Protein AF-A0A323UPZ0-F1 (afdb_monomer_lite)

Structure (mmCIF, N/CA/C/O backbone):
data_AF-A0A323UPZ0-F1
#
_entry.id   AF-A0A323UPZ0-F1
#
loop_
_atom_site.group_PDB
_atom_site.id
_atom_site.type_symbol
_atom_site.label_atom_id
_atom_site.label_alt_id
_atom_site.label_comp_id
_atom_site.label_asym_id
_atom_site.label_entity_id
_atom_site.label_seq_id
_atom_site.pdbx_PDB_ins_code
_atom_site.Cartn_x
_atom_site.Cartn_y
_atom_site.Cartn_z
_atom_site.occupancy
_atom_site.B_iso_or_equiv
_atom_site.auth_seq_id
_atom_site.auth_comp_id
_atom_site.auth_asym_id
_atom_site.auth_atom_id
_atom_site.pdbx_PDB_model_num
ATOM 1 N N . VAL A 1 1 ? -8.119 13.770 -9.543 1.00 89.25 1 VAL A N 1
ATOM 2 C CA . VAL A 1 1 ? -7.058 12.771 -9.272 1.00 89.25 1 VAL A CA 1
ATOM 3 C C . VAL A 1 1 ? -6.467 12.338 -10.601 1.00 89.25 1 VAL A C 1
ATOM 5 O O . VAL A 1 1 ? -7.235 12.180 -11.542 1.00 89.25 1 VAL A O 1
ATOM 8 N N . MET A 1 2 ? -5.145 12.190 -10.685 1.00 92.12 2 MET A N 1
ATOM 9 C CA . MET A 1 2 ? -4.465 11.644 -11.862 1.00 92.12 2 MET A CA 1
ATOM 10 C C . MET A 1 2 ? -4.109 10.181 -11.586 1.00 92.12 2 MET A C 1
ATOM 12 O O . MET A 1 2 ? -3.497 9.901 -10.556 1.00 92.12 2 MET A O 1
ATOM 16 N N . ARG A 1 3 ? -4.543 9.256 -12.443 1.00 94.06 3 ARG A N 1
ATOM 17 C CA . ARG A 1 3 ? -4.300 7.814 -12.300 1.00 94.06 3 ARG A CA 1
ATOM 18 C C . ARG A 1 3 ? -3.407 7.326 -13.430 1.00 94.06 3 ARG A C 1
ATOM 20 O O . ARG A 1 3 ? -3.513 7.812 -14.553 1.00 94.06 3 ARG A O 1
ATOM 27 N N . GLU A 1 4 ? -2.555 6.361 -13.116 1.00 92.19 4 GLU A N 1
ATOM 28 C CA . GLU A 1 4 ? -1.809 5.619 -14.124 1.00 92.19 4 GLU A CA 1
ATOM 29 C C . GLU A 1 4 ? -2.706 4.541 -14.736 1.00 92.19 4 GLU A C 1
ATOM 31 O O . GLU A 1 4 ? -3.415 3.822 -14.025 1.00 92.19 4 GLU A O 1
ATOM 36 N N . ILE A 1 5 ? -2.688 4.477 -16.061 1.00 94.50 5 ILE A N 1
ATOM 37 C CA . ILE A 1 5 ? -3.372 3.484 -16.885 1.00 94.50 5 ILE A CA 1
ATOM 38 C C . ILE A 1 5 ? -2.364 2.923 -17.891 1.00 94.50 5 ILE A C 1
ATOM 40 O O . ILE A 1 5 ? -1.345 3.556 -18.163 1.00 94.50 5 ILE A O 1
ATOM 44 N N . ASP A 1 6 ? -2.660 1.777 -18.501 1.00 93.50 6 ASP A N 1
ATOM 45 C CA . ASP A 1 6 ? -1.734 1.118 -19.438 1.00 93.50 6 ASP A CA 1
ATOM 46 C C . ASP A 1 6 ? -1.286 2.033 -20.595 1.00 93.50 6 ASP A C 1
ATOM 48 O O . ASP A 1 6 ? -0.160 1.940 -21.077 1.00 93.50 6 ASP A O 1
ATOM 52 N N . GLY A 1 7 ? -2.163 2.947 -21.029 1.00 94.50 7 GLY A N 1
ATOM 53 C CA . GLY A 1 7 ? -1.897 3.911 -22.100 1.00 94.50 7 GLY A CA 1
ATOM 54 C C . GLY A 1 7 ? -1.288 5.248 -21.656 1.00 94.50 7 GLY A C 1
ATOM 55 O O . GLY A 1 7 ? -1.148 6.136 -22.495 1.00 94.50 7 GLY A O 1
ATOM 56 N N . GLY A 1 8 ? -0.969 5.435 -20.369 1.00 93.88 8 GLY A N 1
ATOM 57 C CA . GLY A 1 8 ? -0.417 6.686 -19.839 1.00 93.88 8 GLY A CA 1
ATOM 58 C C . GLY A 1 8 ? -1.141 7.207 -18.594 1.00 93.88 8 GLY A C 1
ATOM 59 O O . GLY A 1 8 ? -1.232 6.519 -17.581 1.00 93.88 8 GLY A O 1
ATOM 60 N N . LEU A 1 9 ? -1.609 8.459 -18.642 1.00 95.44 9 LEU A N 1
ATOM 61 C CA . LEU A 1 9 ? -2.194 9.159 -17.492 1.00 95.44 9 LEU A CA 1
ATOM 62 C C . LEU A 1 9 ? -3.625 9.611 -17.780 1.00 95.44 9 LEU A C 1
ATOM 64 O O . LEU A 1 9 ? -3.907 10.194 -18.826 1.00 95.44 9 LEU A O 1
ATOM 68 N N . GLU A 1 10 ? -4.510 9.403 -16.810 1.00 94.56 10 GLU A N 1
ATOM 69 C CA . GLU A 1 10 ? -5.909 9.826 -16.868 1.00 94.56 10 GLU A CA 1
ATOM 70 C C . GLU A 1 10 ? -6.217 10.803 -15.729 1.00 94.56 10 GLU A C 1
ATOM 72 O O . GLU A 1 10 ? -5.902 10.535 -14.569 1.00 94.56 10 GLU A O 1
ATOM 77 N N . THR A 1 11 ? -6.861 11.932 -16.038 1.00 96.56 11 THR A N 1
ATOM 78 C CA . THR A 1 11 ? -7.299 12.909 -15.029 1.00 96.56 11 THR A CA 1
ATOM 79 C C . THR A 1 11 ? -8.808 12.844 -14.835 1.00 96.56 11 THR A C 1
ATOM 81 O O . THR A 1 11 ? -9.570 13.060 -15.771 1.00 96.56 11 THR A O 1
ATOM 84 N N . LEU A 1 12 ? -9.234 12.608 -13.593 1.00 9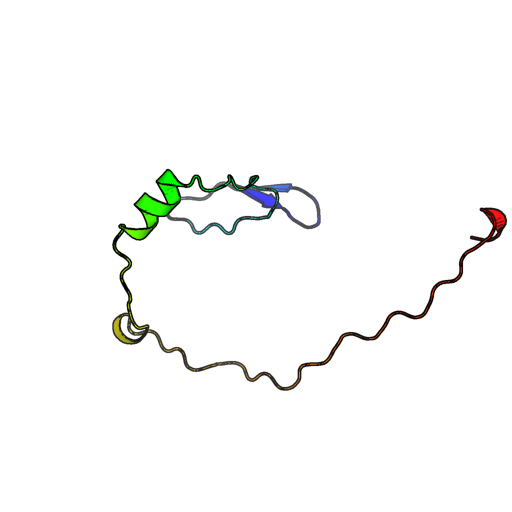4.88 12 LEU A N 1
ATOM 85 C CA . LEU A 1 12 ? -10.641 12.502 -13.204 1.00 94.88 12 LEU A CA 1
ATOM 86 C C . LEU A 1 12 ? -11.011 13.550 -12.150 1.00 94.88 12 LEU A C 1
ATOM 88 O O . LEU A 1 12 ? -10.245 13.798 -11.210 1.00 94.88 12 LEU A O 1
ATOM 92 N N . SER A 1 13 ? -12.213 14.113 -12.265 1.00 96.25 13 SER A N 1
ATOM 93 C CA . SER A 1 13 ? -12.854 14.893 -11.202 1.00 96.25 13 SER A CA 1
ATOM 94 C C . SER A 1 13 ? -13.856 14.008 -10.466 1.00 96.25 13 SER A C 1
ATOM 96 O O . SER A 1 13 ? -14.629 13.295 -11.100 1.00 96.25 13 SER A O 1
ATOM 98 N N . ILE A 1 14 ? -13.829 14.030 -9.136 1.00 95.88 14 ILE A N 1
ATOM 99 C CA . ILE A 1 14 ? -14.676 13.190 -8.283 1.00 95.88 14 ILE A CA 1
ATOM 100 C C . ILE A 1 14 ? -15.238 14.026 -7.136 1.00 95.88 14 ILE A C 1
ATOM 102 O O . ILE A 1 14 ? -14.550 14.898 -6.603 1.00 95.88 14 ILE A O 1
ATOM 106 N N . GLN A 1 15 ? -16.493 13.768 -6.771 1.00 96.81 15 GLN A N 1
ATOM 107 C CA . GLN A 1 15 ? -17.146 14.414 -5.634 1.00 96.81 15 GLN A CA 1
ATOM 108 C C . GLN A 1 15 ? -16.728 13.735 -4.325 1.00 96.81 15 GLN A C 1
ATOM 110 O O . GLN A 1 15 ? -16.502 12.528 -4.288 1.00 96.81 15 GLN A O 1
ATOM 115 N N . LEU A 1 16 ? -16.615 14.518 -3.252 1.00 96.69 16 LEU A N 1
ATOM 116 C CA . LEU A 1 16 ? -16.322 14.006 -1.914 1.00 96.69 16 LEU A CA 1
ATOM 117 C C . LEU A 1 16 ? -17.621 13.573 -1.205 1.00 96.69 16 LEU A C 1
ATOM 119 O O . LEU A 1 16 ? -18.645 14.230 -1.404 1.00 96.69 16 LEU A O 1
ATOM 123 N N . PRO A 1 17 ? -17.590 12.534 -0.344 1.00 96.00 17 PRO A N 1
ATOM 124 C CA . PRO A 1 17 ? -16.424 11.741 0.064 1.00 96.00 17 PRO A CA 1
ATOM 125 C C . PRO A 1 17 ? -15.997 10.715 -0.999 1.00 96.00 17 PRO A C 1
ATOM 127 O O . PRO A 1 17 ? -16.832 10.107 -1.659 1.00 96.00 17 PRO A O 1
ATOM 130 N N . ALA A 1 18 ? -14.686 10.497 -1.136 1.00 96.00 18 ALA A N 1
ATOM 131 C CA . ALA A 1 18 ? -14.121 9.575 -2.119 1.00 96.00 18 ALA A CA 1
ATOM 132 C C . ALA A 1 18 ? -13.061 8.652 -1.506 1.00 96.00 18 ALA A C 1
ATOM 134 O O . ALA A 1 18 ? -12.399 9.005 -0.530 1.00 96.00 18 ALA A O 1
ATOM 135 N N . VAL A 1 19 ? -12.876 7.484 -2.125 1.00 96.31 19 VA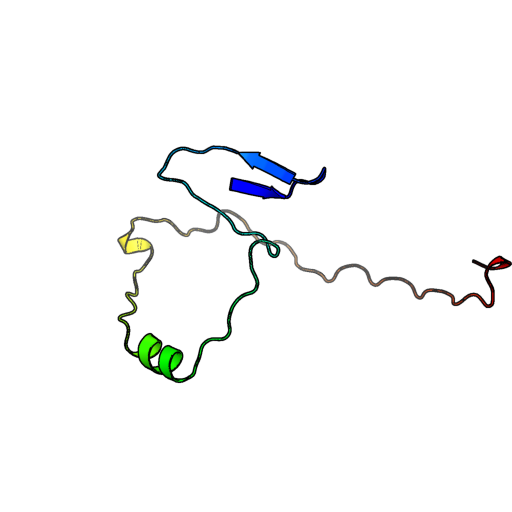L A N 1
ATOM 136 C CA . VAL A 1 19 ? -11.829 6.512 -1.785 1.00 96.31 19 VAL A CA 1
ATOM 137 C C . VAL A 1 19 ? -10.724 6.587 -2.834 1.00 96.31 19 VAL A C 1
ATOM 139 O O . VAL A 1 19 ? -11.003 6.617 -4.031 1.00 96.31 19 VAL A O 1
ATOM 142 N N . VAL A 1 20 ? -9.468 6.614 -2.386 1.00 95.44 20 VAL A N 1
ATOM 143 C CA . VAL A 1 20 ? -8.292 6.728 -3.257 1.00 95.44 20 VAL A CA 1
ATOM 144 C C . VAL A 1 20 ? -7.275 5.655 -2.885 1.00 95.44 20 VAL A C 1
ATOM 146 O O . VAL A 1 20 ? -6.884 5.541 -1.727 1.00 95.44 20 VAL A O 1
ATOM 149 N N . THR A 1 21 ? -6.822 4.892 -3.877 1.00 95.81 21 THR A N 1
ATOM 150 C CA . THR A 1 21 ? -5.639 4.028 -3.785 1.00 95.81 21 THR A CA 1
ATOM 151 C C . THR A 1 21 ? -4.441 4.759 -4.384 1.00 95.81 21 THR A C 1
ATOM 153 O O . THR A 1 21 ? -4.578 5.419 -5.414 1.00 95.81 21 THR A O 1
ATOM 156 N N . THR A 1 22 ? -3.272 4.650 -3.761 1.00 94.56 22 THR A N 1
ATOM 157 C CA . THR A 1 22 ? -2.068 5.392 -4.161 1.00 94.56 22 THR A CA 1
ATOM 158 C C . THR A 1 22 ? -1.095 4.499 -4.924 1.00 94.56 22 THR 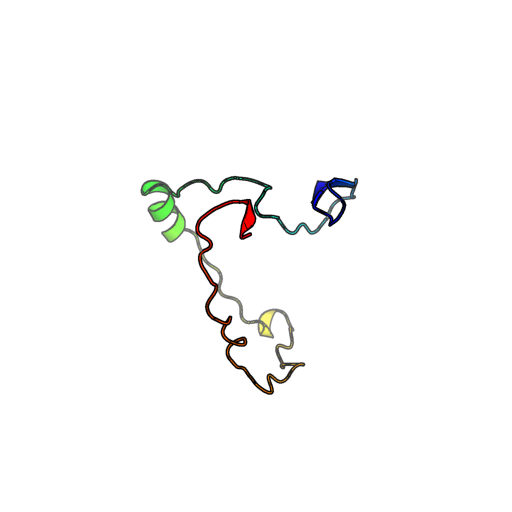A C 1
ATOM 160 O O . THR A 1 22 ? -0.729 3.438 -4.424 1.00 94.56 22 THR A O 1
ATOM 163 N N . ASP A 1 23 ? -0.663 4.945 -6.103 1.00 95.44 23 ASP A N 1
ATOM 164 C CA . ASP A 1 23 ? 0.435 4.323 -6.852 1.00 95.44 23 ASP A CA 1
ATOM 165 C C . ASP A 1 23 ? 1.816 4.761 -6.311 1.00 95.44 23 ASP A C 1
ATOM 167 O O . ASP A 1 23 ? 1.928 5.785 -5.630 1.00 95.44 23 ASP A O 1
ATOM 171 N N . LEU A 1 24 ? 2.870 4.000 -6.629 1.00 93.44 24 LEU A N 1
ATOM 172 C CA . LEU A 1 24 ? 4.261 4.272 -6.243 1.00 93.44 24 LEU A CA 1
ATOM 173 C C . LEU A 1 24 ? 4.781 5.632 -6.726 1.00 93.44 24 LEU A C 1
ATOM 175 O O . LEU A 1 24 ? 5.634 6.223 -6.067 1.00 93.44 24 LEU A O 1
ATOM 179 N N . ARG A 1 25 ? 4.284 6.146 -7.855 1.00 91.88 25 ARG A N 1
ATOM 180 C CA . ARG A 1 25 ? 4.725 7.430 -8.425 1.00 91.88 25 ARG A CA 1
ATOM 181 C C . ARG A 1 25 ? 4.074 8.646 -7.773 1.00 91.88 25 ARG A C 1
ATOM 183 O O . ARG A 1 25 ? 4.395 9.772 -8.143 1.00 91.88 25 ARG A O 1
ATOM 190 N N . LEU A 1 26 ? 3.156 8.445 -6.825 1.00 94.69 26 LEU A N 1
ATOM 191 C CA . LEU A 1 26 ? 2.449 9.549 -6.180 1.00 94.69 26 LEU A CA 1
ATOM 192 C C . LEU A 1 26 ? 3.388 10.435 -5.353 1.00 94.69 26 LEU A C 1
ATOM 194 O O . LEU A 1 26 ? 3.234 11.657 -5.351 1.00 94.69 26 LEU A O 1
ATOM 198 N N . ASN A 1 27 ? 4.320 9.831 -4.616 1.00 94.12 27 ASN A N 1
ATOM 199 C CA . ASN A 1 27 ? 5.227 10.543 -3.724 1.00 94.12 27 ASN A CA 1
ATOM 200 C C . ASN A 1 27 ? 6.420 9.673 -3.304 1.00 94.12 27 ASN A C 1
ATOM 202 O O . ASN A 1 27 ? 6.343 8.450 -3.299 1.00 94.12 27 ASN A O 1
ATOM 206 N N . GLU A 1 28 ? 7.485 10.313 -2.824 1.00 94.94 28 GLU A N 1
ATOM 207 C CA . GLU A 1 28 ? 8.572 9.642 -2.108 1.00 94.94 28 GLU A CA 1
ATOM 208 C C . GLU A 1 28 ? 8.280 9.655 -0.594 1.00 94.94 28 GLU A C 1
ATOM 210 O O . GLU A 1 28 ? 8.137 10.732 0.002 1.00 94.94 28 GLU A O 1
ATOM 215 N N . PRO A 1 29 ? 8.134 8.492 0.072 1.00 96.38 29 PRO A N 1
ATOM 216 C CA . PRO A 1 29 ? 7.866 8.455 1.505 1.00 96.38 29 PRO A CA 1
ATOM 217 C C . PRO A 1 29 ? 9.023 9.044 2.321 1.00 96.38 29 PRO A C 1
ATOM 219 O O . PRO A 1 29 ? 10.169 8.616 2.217 1.00 96.38 29 PRO A O 1
ATOM 222 N N . ARG A 1 30 ? 8.719 10.008 3.197 1.00 96.06 30 ARG A N 1
ATOM 223 C CA . ARG A 1 30 ? 9.719 10.592 4.105 1.00 96.06 30 ARG A CA 1
ATOM 224 C C . ARG A 1 30 ? 10.135 9.612 5.205 1.00 96.06 30 ARG A C 1
ATOM 226 O O . ARG A 1 30 ? 9.306 8.872 5.735 1.00 96.06 30 ARG A O 1
ATOM 233 N N . TYR A 1 31 ? 11.381 9.719 5.664 1.00 96.50 31 TYR A N 1
ATOM 234 C CA . TYR A 1 31 ? 11.841 9.007 6.857 1.00 96.50 31 TYR A CA 1
ATOM 235 C C . TYR A 1 31 ? 11.181 9.541 8.138 1.00 96.50 31 TYR A C 1
ATOM 237 O O . TYR A 1 31 ? 11.021 10.750 8.345 1.00 96.50 31 TYR A O 1
ATOM 245 N N . ALA A 1 32 ? 10.814 8.626 9.036 1.00 95.94 32 ALA A N 1
ATOM 246 C CA . ALA A 1 32 ? 10.324 8.974 10.362 1.00 95.94 32 ALA A CA 1
ATOM 247 C C . ALA A 1 32 ? 11.502 9.340 11.279 1.00 95.94 32 ALA A C 1
ATOM 249 O O . ALA A 1 32 ? 12.408 8.544 11.500 1.00 95.94 32 ALA A O 1
ATOM 250 N N . THR A 1 33 ? 11.485 10.550 11.840 1.00 96.50 33 THR A N 1
ATOM 251 C CA . THR A 1 33 ? 12.526 11.002 12.773 1.00 96.50 33 THR A CA 1
ATOM 252 C C . THR A 1 33 ? 12.364 10.353 14.151 1.00 96.50 33 THR A C 1
ATOM 254 O O . THR A 1 33 ? 11.240 10.086 14.586 1.00 96.50 33 THR A O 1
ATOM 257 N N . LEU A 1 34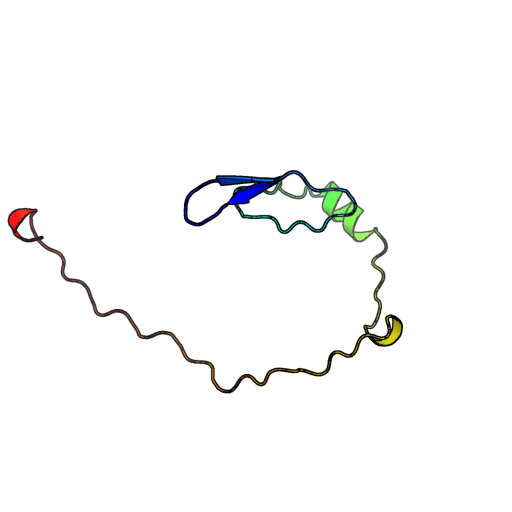 ? 13.466 10.168 14.889 1.00 95.50 34 LEU A N 1
ATOM 258 C CA . LEU A 1 34 ? 13.449 9.590 16.242 1.00 95.50 34 LEU A CA 1
ATOM 259 C C . LEU A 1 34 ? 12.441 10.279 17.193 1.00 95.50 34 LEU A C 1
ATOM 261 O O . LEU A 1 34 ? 11.668 9.570 17.843 1.00 95.50 34 LEU A O 1
ATOM 265 N N . PRO A 1 35 ? 12.330 11.627 17.239 1.00 96.31 35 PRO A N 1
ATOM 266 C CA . PRO A 1 35 ? 11.310 12.287 18.056 1.00 96.31 35 PRO A CA 1
ATOM 267 C C . PRO A 1 35 ? 9.875 11.926 17.648 1.00 96.31 35 PRO A C 1
ATOM 269 O O . PRO A 1 35 ? 9.005 11.779 18.508 1.00 96.31 35 PRO A O 1
ATOM 272 N N . ASN A 1 36 ? 9.612 11.765 16.347 1.00 96.62 36 ASN A N 1
ATOM 273 C CA . ASN A 1 36 ? 8.290 11.393 15.843 1.00 96.62 36 ASN A CA 1
ATOM 274 C C . ASN A 1 36 ? 7.947 9.938 16.168 1.00 96.62 36 ASN A C 1
ATOM 276 O O . ASN A 1 36 ? 6.798 9.665 16.509 1.00 96.62 36 ASN A O 1
ATOM 280 N N . ILE A 1 37 ? 8.928 9.035 16.142 1.00 96.06 37 ILE A N 1
ATOM 281 C CA . ILE A 1 37 ? 8.756 7.639 16.566 1.00 96.06 37 ILE A CA 1
ATOM 282 C C . ILE A 1 37 ? 8.367 7.585 18.052 1.00 96.06 37 ILE A C 1
ATOM 284 O O . ILE A 1 37 ? 7.379 6.943 18.415 1.00 96.06 37 ILE A O 1
ATOM 288 N N . MET A 1 38 ? 9.066 8.338 18.908 1.00 96.19 38 MET A N 1
ATOM 289 C CA . MET A 1 38 ? 8.757 8.402 20.343 1.00 96.19 38 MET A CA 1
ATOM 290 C C . MET A 1 38 ? 7.370 8.996 20.629 1.00 96.19 38 MET A C 1
ATOM 292 O O . MET A 1 38 ? 6.672 8.522 21.526 1.00 96.19 38 MET A O 1
ATOM 296 N N . LYS A 1 39 ? 6.943 10.013 19.866 1.00 94.69 39 LYS A N 1
ATOM 297 C CA . LYS A 1 39 ? 5.583 10.576 19.955 1.00 94.69 39 LYS A CA 1
ATOM 298 C C . LYS A 1 39 ? 4.522 9.596 19.456 1.00 94.69 39 LYS A C 1
ATOM 300 O O . LYS A 1 39 ? 3.477 9.483 20.086 1.00 94.69 39 LYS A O 1
ATOM 305 N N . ALA A 1 40 ? 4.778 8.890 18.353 1.00 95.19 40 ALA A N 1
ATOM 306 C CA . ALA A 1 40 ? 3.845 7.923 17.778 1.00 95.19 40 ALA A CA 1
ATOM 307 C C . ALA A 1 40 ? 3.547 6.774 18.748 1.00 95.19 40 ALA A C 1
ATOM 309 O O . ALA A 1 40 ? 2.386 6.419 18.905 1.00 95.19 40 ALA A O 1
ATOM 310 N N . LYS A 1 41 ? 4.558 6.282 19.478 1.00 92.75 41 LYS A N 1
ATOM 311 C CA . LYS A 1 41 ? 4.382 5.243 20.508 1.00 92.75 41 LYS A CA 1
ATOM 312 C C . LYS A 1 41 ? 3.414 5.645 21.634 1.00 92.75 41 LYS A C 1
ATOM 314 O O . LYS A 1 41 ? 2.825 4.777 22.262 1.00 92.75 41 LYS A O 1
ATOM 319 N N . LYS A 1 42 ? 3.269 6.944 21.914 1.00 94.56 42 LYS A N 1
ATOM 320 C CA . LYS A 1 42 ? 2.359 7.461 22.951 1.00 94.56 42 LYS A CA 1
ATOM 321 C C . LYS A 1 42 ? 0.934 7.700 22.446 1.00 94.56 42 LYS A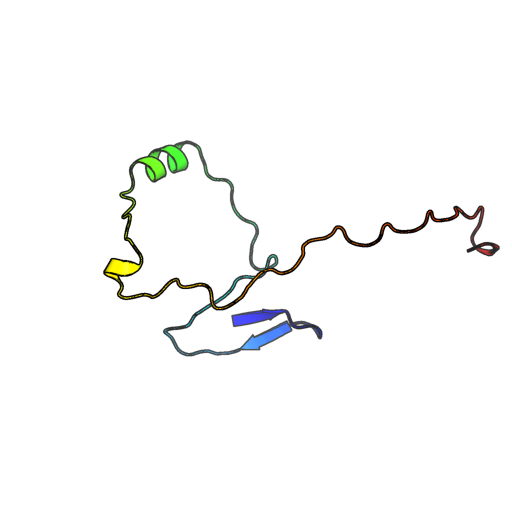 C 1
ATOM 323 O O . LYS A 1 42 ? 0.069 8.013 23.258 1.00 94.56 42 LYS A O 1
ATOM 328 N N . LYS A 1 43 ? 0.690 7.634 21.133 1.00 94.69 43 LYS A N 1
ATOM 329 C CA . LYS A 1 43 ? -0.658 7.820 20.588 1.00 94.69 43 LYS A CA 1
ATOM 330 C C . LYS A 1 43 ? -1.519 6.605 20.950 1.00 94.69 43 LYS A C 1
ATOM 332 O O . LYS A 1 43 ? -1.009 5.487 20.861 1.00 94.69 43 LYS A O 1
ATOM 337 N N . PRO A 1 44 ? -2.786 6.806 21.346 1.00 94.56 44 PRO A N 1
ATOM 338 C CA . PRO A 1 44 ? -3.695 5.691 21.570 1.00 94.56 44 PRO A CA 1
ATOM 339 C C . PRO A 1 44 ? -3.861 4.895 20.272 1.00 94.56 44 PRO A C 1
ATOM 341 O O . PRO A 1 44 ? -3.945 5.475 19.186 1.00 94.56 44 PRO A O 1
ATOM 344 N N . LEU A 1 45 ? -3.857 3.569 20.399 1.00 94.75 45 LEU A N 1
ATOM 345 C CA . LEU A 1 45 ? -4.100 2.631 19.311 1.00 94.75 45 LEU A CA 1
ATOM 346 C C . LEU A 1 45 ? -5.287 1.758 19.708 1.00 94.75 45 LEU A C 1
ATOM 348 O O . LEU A 1 45 ? -5.140 0.813 20.485 1.00 94.75 45 LEU A O 1
ATOM 352 N N . ASP A 1 46 ? -6.456 2.100 19.184 1.00 94.31 46 ASP A N 1
ATOM 353 C CA . ASP A 1 46 ? -7.677 1.361 19.467 1.00 94.31 46 ASP A CA 1
ATOM 354 C C . ASP A 1 46 ? -7.638 0.013 18.744 1.00 94.31 46 ASP A C 1
ATOM 356 O O . ASP A 1 46 ? -7.355 -0.072 17.548 1.00 94.31 46 ASP A O 1
ATOM 360 N N . THR A 1 47 ? -7.894 -1.060 19.487 1.00 94.12 47 THR A N 1
ATOM 361 C CA . THR A 1 47 ? -7.965 -2.418 18.943 1.00 94.12 47 THR A CA 1
ATOM 362 C C . THR A 1 47 ? -9.416 -2.865 18.973 1.00 94.12 47 THR A C 1
ATOM 364 O O . THR A 1 47 ? -9.983 -3.030 20.047 1.00 94.12 47 THR A O 1
ATOM 367 N N . VAL A 1 48 ? -9.998 -3.063 17.794 1.00 94.38 48 VAL A N 1
ATOM 368 C CA . VAL A 1 48 ? -11.413 -3.408 17.608 1.00 94.38 48 VAL A CA 1
ATOM 369 C C . VAL A 1 48 ? -11.489 -4.767 16.922 1.00 94.38 48 VAL A C 1
ATOM 371 O O . VAL A 1 48 ? -10.760 -5.014 15.954 1.00 94.38 48 VAL A O 1
ATOM 374 N N . LYS A 1 49 ? -12.348 -5.672 17.400 1.00 94.50 49 LYS A N 1
ATOM 375 C CA . LYS A 1 49 ? -12.588 -6.949 16.709 1.00 94.50 49 LYS A CA 1
ATOM 376 C C . LYS A 1 49 ? -13.588 -6.760 15.562 1.00 94.50 49 LYS A C 1
ATOM 378 O O . LYS A 1 49 ? -14.558 -6.028 15.735 1.00 94.50 49 LYS A O 1
ATOM 383 N N . PRO A 1 50 ? -13.464 -7.493 14.437 1.00 93.44 50 PRO A N 1
ATOM 384 C CA . PRO A 1 50 ? -14.453 -7.439 13.352 1.00 93.44 50 PRO A CA 1
ATOM 385 C C . PRO A 1 50 ? -15.904 -7.682 13.807 1.00 93.44 50 PRO A C 1
ATOM 387 O O . PRO A 1 50 ? -16.828 -7.072 13.275 1.00 93.44 50 PRO A O 1
ATOM 390 N N . ALA A 1 51 ? -16.101 -8.514 14.839 1.00 93.31 51 ALA A N 1
ATOM 391 C CA . ALA A 1 51 ? -17.409 -8.792 15.433 1.00 93.31 51 ALA A CA 1
ATOM 392 C C . ALA A 1 51 ? -18.086 -7.549 16.041 1.00 93.31 51 ALA A C 1
ATOM 394 O O . ALA A 1 51 ? -19.307 -7.443 15.989 1.00 93.31 51 ALA A O 1
ATOM 395 N N . GLU A 1 52 ? -17.314 -6.592 16.566 1.00 94.19 52 GLU A N 1
ATOM 396 C CA . GLU A 1 52 ? -17.835 -5.324 17.107 1.00 94.19 52 GLU A CA 1
ATOM 397 C C . GLU A 1 52 ? -18.385 -4.414 15.997 1.00 94.19 52 GLU A C 1
ATOM 399 O O . GLU A 1 52 ? -19.219 -3.552 16.257 1.00 94.19 52 GLU A O 1
ATOM 404 N N . LEU A 1 53 ? -17.958 -4.642 14.750 1.00 94.94 53 LEU A N 1
ATOM 405 C CA . LEU A 1 53 ? -18.433 -3.947 13.552 1.00 94.94 53 LEU A CA 1
ATOM 406 C C . LEU A 1 53 ? -19.489 -4.752 12.775 1.00 94.94 53 LEU A C 1
ATOM 408 O O . LEU A 1 53 ? -19.929 -4.314 11.715 1.00 94.94 53 LEU A O 1
ATOM 412 N N . GLY A 1 54 ? -19.877 -5.937 13.263 1.00 93.75 54 GLY A N 1
ATOM 413 C CA . GLY A 1 54 ? -20.836 -6.815 12.585 1.00 93.75 54 GLY A CA 1
ATOM 414 C C . GLY A 1 54 ? -20.328 -7.404 11.262 1.00 93.75 54 GLY A C 1
ATOM 415 O O . GLY A 1 54 ? -21.135 -7.725 10.392 1.00 93.75 54 GLY A O 1
ATOM 416 N N . VAL A 1 55 ? -19.008 -7.528 11.083 1.00 94.94 55 VAL A N 1
ATOM 417 C CA . VAL A 1 55 ? -18.400 -8.021 9.836 1.00 94.94 55 VAL A CA 1
ATOM 418 C C . VAL A 1 55 ? -18.095 -9.516 9.930 1.00 94.94 55 VAL A C 1
ATOM 420 O O . VAL A 1 55 ? -17.345 -9.950 10.805 1.00 94.94 55 VAL A O 1
ATOM 423 N N . ASP A 1 56 ? -18.631 -10.294 8.986 1.00 93.88 56 ASP A N 1
ATOM 424 C CA . ASP A 1 56 ? -18.274 -11.702 8.792 1.00 93.88 56 ASP A CA 1
ATOM 425 C C . ASP A 1 56 ? -16.944 -11.827 8.034 1.00 93.88 56 ASP A C 1
ATOM 427 O O . ASP A 1 56 ? -16.778 -11.299 6.932 1.00 93.88 56 ASP A O 1
ATOM 431 N N . VAL A 1 57 ? -15.997 -12.541 8.641 1.00 94.06 57 VAL A N 1
ATOM 432 C CA . VAL A 1 57 ? -14.651 -12.788 8.104 1.00 94.06 57 VAL A CA 1
ATOM 433 C C . VAL A 1 57 ? -14.481 -14.216 7.578 1.00 94.06 57 VAL A C 1
ATOM 435 O O . VAL A 1 57 ? -13.352 -14.643 7.323 1.00 94.06 57 VAL A O 1
ATOM 438 N N . ALA A 1 58 ? -15.575 -14.967 7.408 1.00 95.19 58 ALA A N 1
ATOM 439 C CA . ALA A 1 58 ? -15.547 -16.293 6.805 1.00 95.19 58 ALA A CA 1
ATOM 440 C C . ALA A 1 58 ? -14.886 -16.252 5.407 1.00 95.19 58 ALA A C 1
ATOM 442 O O . ALA A 1 58 ? -15.323 -15.494 4.530 1.00 95.19 58 ALA A O 1
ATOM 443 N N . PRO A 1 59 ? -13.834 -17.060 5.159 1.00 93.75 59 PRO A N 1
ATOM 444 C CA . PRO A 1 59 ? -13.184 -17.110 3.858 1.00 93.75 59 PRO A CA 1
ATOM 445 C C . PRO A 1 59 ? -14.165 -17.547 2.771 1.00 93.75 59 PRO A C 1
ATOM 447 O O . PRO A 1 59 ? -14.775 -18.610 2.855 1.00 93.75 59 PRO A O 1
ATOM 450 N N . ARG A 1 60 ? -14.275 -16.747 1.710 1.00 96.31 60 ARG A N 1
ATOM 451 C CA . ARG A 1 60 ? -15.055 -17.105 0.510 1.00 96.31 60 ARG A CA 1
ATOM 452 C C . ARG A 1 60 ? -14.232 -17.839 -0.548 1.00 96.31 60 ARG A C 1
ATOM 454 O O . ARG A 1 60 ? -14.781 -18.285 -1.548 1.00 96.31 60 ARG A O 1
ATOM 461 N N . LEU A 1 61 ? -12.918 -17.926 -0.350 1.00 96.44 61 LEU A N 1
ATOM 462 C CA . LEU A 1 61 ? -11.956 -18.500 -1.285 1.00 96.44 61 LEU A CA 1
ATOM 463 C C . LEU A 1 61 ? -11.097 -19.538 -0.561 1.00 96.44 61 LEU A C 1
ATOM 465 O O . LEU A 1 61 ? -10.685 -19.319 0.577 1.00 96.44 61 LEU A O 1
ATOM 469 N N . SER A 1 62 ? -10.797 -20.642 -1.245 1.00 95.81 62 SER A N 1
ATOM 470 C CA . SER A 1 62 ? -9.887 -21.687 -0.770 1.00 95.81 62 SER A CA 1
ATOM 471 C C . SER A 1 62 ? -8.609 -21.709 -1.608 1.00 95.81 62 SER A C 1
ATOM 473 O O . SER A 1 62 ? -8.665 -21.921 -2.822 1.00 95.81 62 SER A O 1
ATOM 475 N N . THR A 1 63 ? -7.450 -21.542 -0.974 1.00 95.75 63 THR A N 1
ATOM 476 C CA . THR A 1 63 ? -6.148 -21.690 -1.641 1.00 95.75 63 THR A CA 1
ATOM 477 C C . THR A 1 63 ? -5.865 -23.168 -1.897 1.00 95.75 63 THR A C 1
ATOM 479 O O . THR A 1 63 ? -5.609 -23.919 -0.962 1.00 95.75 63 THR A O 1
ATOM 482 N N . LEU A 1 64 ? -5.906 -23.594 -3.162 1.00 97.25 64 LEU A N 1
ATOM 483 C CA . LEU A 1 64 ? -5.739 -25.008 -3.527 1.00 97.25 64 LEU A CA 1
ATOM 484 C C . LEU A 1 64 ? -4.271 -25.442 -3.600 1.00 97.25 64 LEU A C 1
ATOM 486 O O . LEU A 1 64 ? -3.926 -26.556 -3.215 1.00 97.25 64 LEU A O 1
ATOM 490 N N . LYS A 1 65 ? -3.402 -24.582 -4.138 1.00 94.62 65 LYS A N 1
ATOM 491 C CA . LYS A 1 65 ? -1.988 -24.890 -4.361 1.00 94.62 65 LYS A CA 1
ATOM 492 C C . LYS A 1 65 ? -1.174 -23.607 -4.450 1.00 94.62 65 LYS A C 1
ATOM 494 O O . LYS A 1 65 ? -1.621 -22.628 -5.039 1.00 94.62 65 LYS A O 1
ATOM 499 N N . VAL A 1 66 ? 0.045 -23.655 -3.927 1.00 96.06 66 VAL A N 1
ATOM 500 C CA . VAL A 1 66 ? 1.084 -22.640 -4.124 1.00 96.06 66 VAL A CA 1
ATOM 501 C C . VAL A 1 66 ? 2.318 -23.369 -4.641 1.00 96.06 66 VAL A C 1
ATOM 503 O O . VAL A 1 66 ? 2.683 -24.418 -4.113 1.00 96.06 66 VAL A O 1
ATOM 506 N N . ALA A 1 67 ? 2.922 -22.861 -5.706 1.00 96.12 67 ALA A N 1
ATOM 507 C CA . ALA A 1 67 ? 4.134 -23.419 -6.290 1.00 96.12 67 ALA A CA 1
ATOM 508 C C . ALA A 1 67 ? 5.026 -22.280 -6.782 1.00 96.12 67 ALA A C 1
ATOM 510 O O . ALA A 1 67 ? 4.532 -21.204 -7.120 1.00 96.12 67 ALA A O 1
ATOM 511 N N . GLU A 1 68 ? 6.332 -22.525 -6.824 1.00 94.56 68 GLU A N 1
ATOM 512 C CA . GLU A 1 68 ? 7.273 -21.584 -7.423 1.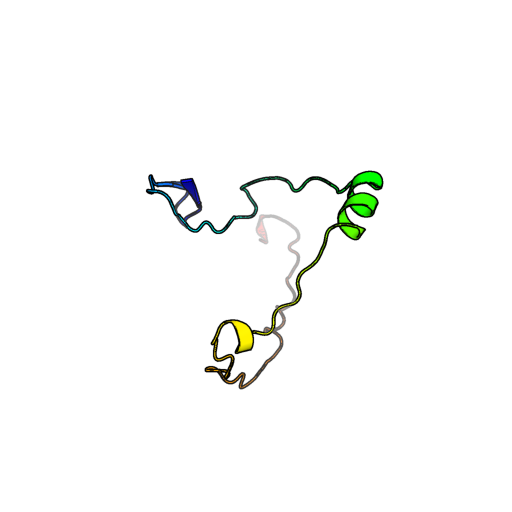00 94.56 68 GLU A CA 1
ATOM 513 C C . GLU A 1 68 ? 7.003 -21.433 -8.931 1.00 94.56 68 GLU A C 1
ATOM 515 O O . GLU A 1 68 ? 6.606 -22.405 -9.587 1.00 94.56 68 GLU A O 1
ATOM 520 N N . PRO A 1 69 ? 7.220 -20.235 -9.508 1.00 93.62 69 PRO A N 1
ATOM 521 C CA . PRO A 1 69 ? 7.158 -20.061 -10.951 1.00 93.62 69 PRO A CA 1
ATOM 522 C C . PRO A 1 69 ? 8.239 -20.908 -11.647 1.00 93.62 69 PRO A C 1
ATOM 524 O O . PRO A 1 69 ? 9.265 -21.239 -11.042 1.00 93.62 69 PRO A O 1
ATOM 527 N N . PRO A 1 70 ? 8.051 -21.256 -12.930 1.00 93.94 70 PRO A N 1
ATOM 528 C CA . PRO A 1 70 ? 9.040 -22.025 -13.674 1.00 93.94 70 PRO A CA 1
ATOM 529 C C . PRO A 1 70 ? 10.385 -21.289 -13.721 1.00 93.94 70 PRO A C 1
ATOM 531 O O . PRO A 1 70 ? 10.450 -20.090 -14.001 1.00 93.94 70 PRO A O 1
ATOM 534 N N . LYS A 1 71 ? 11.478 -22.017 -13.466 1.00 94.19 71 LYS A N 1
ATOM 535 C CA . LYS A 1 71 ? 12.834 -21.463 -13.560 1.00 94.19 71 LYS A CA 1
ATOM 536 C C . LYS A 1 71 ? 13.137 -21.089 -15.013 1.00 94.19 71 LYS A C 1
ATOM 538 O O . LYS A 1 71 ? 12.927 -21.892 -15.920 1.00 94.19 71 LYS A O 1
ATOM 543 N N . ARG A 1 72 ? 13.663 -19.880 -15.232 1.00 93.19 72 ARG A N 1
ATOM 544 C CA . ARG A 1 72 ? 14.136 -19.430 -16.551 1.00 93.19 72 ARG A CA 1
ATOM 545 C C . ARG A 1 72 ? 15.320 -20.298 -17.000 1.00 93.19 72 ARG A C 1
ATOM 547 O O . ARG A 1 72 ? 16.204 -20.584 -16.193 1.00 93.19 72 ARG A O 1
ATOM 554 N N . SER A 1 73 ? 15.360 -20.690 -18.274 1.00 92.06 73 SER A N 1
ATOM 555 C CA . SER A 1 73 ? 16.527 -21.360 -18.861 1.00 92.06 73 SER A CA 1
ATOM 556 C C . SER A 1 73 ? 17.744 -20.430 -18.875 1.00 92.06 73 SER A C 1
ATOM 558 O O . SER A 1 73 ? 17.607 -19.205 -18.950 1.00 92.06 73 SER A O 1
ATOM 560 N N . ALA A 1 74 ? 18.947 -21.000 -18.810 1.00 91.88 74 ALA A N 1
ATOM 561 C CA . ALA A 1 74 ? 20.169 -20.211 -18.907 1.00 91.88 74 ALA A CA 1
ATOM 562 C C . ALA A 1 74 ? 20.237 -19.498 -20.271 1.00 91.88 74 ALA A C 1
ATOM 564 O O . ALA A 1 74 ? 19.919 -20.089 -21.303 1.00 91.88 74 ALA A O 1
ATOM 565 N N . GLY A 1 75 ? 20.624 -18.221 -20.266 1.00 90.31 75 GLY A N 1
ATOM 566 C CA . GLY A 1 75 ? 20.890 -17.468 -21.492 1.00 90.31 75 GLY A CA 1
ATOM 567 C C . GLY A 1 75 ? 22.278 -17.772 -22.059 1.00 90.31 75 GLY A C 1
ATOM 568 O O . GLY A 1 75 ? 23.148 -18.274 -21.347 1.00 90.31 75 GLY A O 1
ATOM 569 N N . VAL A 1 76 ? 22.497 -17.416 -23.325 1.00 89.56 76 VAL A N 1
ATOM 570 C CA . VAL A 1 76 ? 23.811 -17.465 -23.986 1.00 89.56 76 VAL A CA 1
ATOM 571 C C . VAL A 1 76 ? 24.365 -16.042 -24.077 1.00 89.56 76 VAL A C 1
ATOM 573 O O . VAL A 1 76 ? 23.619 -15.104 -24.348 1.00 89.56 76 VAL A O 1
ATOM 576 N N . ARG A 1 77 ? 25.665 -15.866 -23.817 1.00 87.94 77 ARG A N 1
ATOM 577 C CA . ARG A 1 77 ? 26.371 -14.602 -24.079 1.00 87.94 77 ARG A CA 1
ATOM 578 C C . ARG A 1 77 ? 26.940 -14.653 -25.494 1.00 87.94 77 ARG A C 1
ATOM 580 O O . ARG A 1 77 ? 27.637 -15.609 -25.817 1.00 87.94 77 ARG A O 1
ATOM 587 N N . VAL A 1 78 ? 26.654 -13.638 -26.299 1.00 91.56 78 VAL A N 1
ATOM 588 C CA . VAL A 1 78 ? 27.148 -13.509 -27.680 1.00 91.56 78 VAL A CA 1
ATOM 589 C C . VAL A 1 78 ? 28.375 -12.595 -27.710 1.00 91.56 78 VAL A C 1
ATOM 591 O O . VAL A 1 78 ? 28.503 -11.725 -26.843 1.00 91.56 78 VAL A O 1
ATOM 594 N N . ALA A 1 79 ? 29.314 -12.831 -28.633 1.00 88.19 79 ALA A N 1
ATOM 595 C CA . ALA A 1 79 ? 30.610 -12.143 -28.633 1.00 88.19 79 ALA A CA 1
ATOM 596 C C . ALA A 1 79 ? 30.566 -10.754 -29.289 1.00 88.19 79 ALA A C 1
ATOM 598 O O . ALA A 1 79 ? 31.363 -9.884 -28.940 1.00 88.19 79 ALA A O 1
ATOM 599 N N . ASP A 1 80 ? 29.636 -10.540 -30.218 1.00 85.44 80 ASP A N 1
ATOM 600 C CA . ASP A 1 80 ? 29.466 -9.288 -30.947 1.00 85.44 80 ASP A CA 1
ATOM 601 C C . ASP A 1 80 ? 27.998 -9.075 -31.363 1.00 85.44 80 ASP A C 1
ATOM 603 O O . ASP A 1 80 ? 27.123 -9.895 -31.083 1.00 85.44 80 ASP A O 1
ATOM 607 N N . VAL A 1 81 ? 27.728 -7.941 -32.014 1.00 85.31 81 VAL A N 1
ATOM 608 C CA . VAL A 1 81 ? 26.385 -7.549 -32.473 1.00 85.31 81 VAL A CA 1
ATOM 609 C C . VAL A 1 81 ? 25.888 -8.420 -33.631 1.00 85.31 81 VAL A C 1
ATOM 611 O O . VAL A 1 81 ? 24.683 -8.592 -33.769 1.00 85.31 81 VAL A O 1
ATOM 614 N N . ALA A 1 82 ? 26.779 -8.976 -34.458 1.00 87.25 82 ALA A N 1
ATOM 615 C CA . ALA A 1 82 ? 26.382 -9.840 -35.571 1.00 87.25 82 ALA A CA 1
ATOM 616 C C . ALA A 1 82 ? 25.886 -11.215 -35.086 1.00 87.25 82 ALA A C 1
ATOM 618 O O . ALA A 1 82 ? 25.186 -11.907 -35.823 1.00 87.25 82 ALA A O 1
ATOM 619 N N . GLN A 1 83 ? 26.253 -11.602 -33.862 1.00 76.19 83 GLN A N 1
ATOM 620 C CA . GLN A 1 83 ? 25.852 -12.847 -33.209 1.00 76.19 83 GLN A CA 1
ATOM 621 C C . GLN A 1 83 ? 24.658 -12.709 -32.249 1.00 76.19 83 GLN A C 1
ATOM 623 O O . GLN A 1 83 ? 24.262 -13.724 -31.673 1.00 76.19 83 GLN A O 1
ATOM 628 N N . LEU A 1 84 ? 24.121 -11.497 -32.043 1.00 74.00 84 LEU A N 1
ATOM 629 C CA . LEU A 1 84 ? 22.906 -11.247 -31.252 1.00 74.00 84 LEU A CA 1
ATOM 630 C C . LEU A 1 84 ? 21.646 -11.696 -32.003 1.00 74.00 84 LEU A C 1
ATOM 632 O O . LEU A 1 84 ? 20.794 -12.334 -31.343 1.00 74.00 84 LEU A O 1
#

Sequence (84 aa):
VMREIDGGLETLSIQLPAVVTTDLRLNEPRYATLPNIMKAKKKPLDTVKPAELGVDVAPRLSTLKVAEPPKRSAGVRVADVAQL

pLDDT: mean 93.68, std 3.8, range [74.0, 97.25]

Radius of gyration: 24.2 Å; chains: 1; bounding box: 51×40×58 Å

Secondary structure (DSSP, 8-state):
-EEEETTEEEE---PSS---PPPGGG-PPPPPPHHHHHHHHTS------GGGGT-----S-------PPPPPPPPPPPSSGGG-

InterPro domains:
  IPR000049 Electron transfer flavoprotein, beta-subunit, conserved site [PS01065] (1-21)
  IPR012255 Electron transfer flavoprotein, beta subunit [PTHR21294] (1-81)
  IPR014729 Rossmann-like alpha/beta/alpha sandwich fold [G3DSA:3.40.50.620] (1-84)
  IPR014730 Electron transfer flavoprotein, alpha/beta-subunit, N-terminal [PF01012] (2-52)

Organism: NCBI:txid1121029

Foldseek 3Di:
DWDQDPVGIDDDDDDPPDDDDDDPVPDDDDDQDPVNVVVVVPDDDDDDDVVNVVDDPPDPDDDPDDDDDDDDDDDDDDDDPVRD